Protein AF-A0A6A0H6Y1-F1 (afdb_monomer)

Mean predicted aligned error: 12.86 Å

InterPro domains:
  IPR000246 Peptidase T2, asparaginase 2 [PF01112] (26-77)

Radius of gyration: 19.18 Å; Cα contacts (8 Å, |Δi|>4): 121; chains: 1; bounding box: 59×48×42 Å

Sequence (107 aa):
MPEPASRLYVGRFLRSKPQNGLYDGSLSAAAAGREALTYMLTRVGGRGGCVVVSSSGDVATPYTTARMPWAYVRDRALHWGGLVPCQHFTEALSHVSPSLRPSPQPQ

Solvent-accessible surface area (backbone atoms only — not comparable to full-atom values): 7060 Å² total; per-residue (Å²): 138,85,77,89,76,83,71,81,59,86,54,79,79,69,83,77,74,80,83,76,95,79,73,92,83,72,79,49,35,50,54,52,40,45,51,54,48,50,48,38,32,74,75,70,70,45,72,47,64,43,66,31,72,40,98,87,68,46,74,22,74,42,63,70,45,87,55,55,78,49,72,51,77,55,97,62,23,44,36,36,32,22,78,44,82,92,42,74,47,78,43,76,62,70,84,79,70,90,69,89,59,82,74,83,76,84,131

Secondary structure (DSSP, 8-state):
----------------PPSSS---S---HHHHHHHHHHHHHHHH----B--EE-TT--EE--B-SS---EEEEETTEEEEE-SSTT-EEEEE-----S--PPPPPP-

Structure (mmCIF, N/CA/C/O backbone):
data_AF-A0A6A0H6Y1-F1
#
_entry.id   AF-A0A6A0H6Y1-F1
#
loop_
_atom_site.group_PDB
_atom_site.id
_atom_site.type_symbol
_atom_site.label_atom_id
_atom_site.label_alt_id
_atom_site.label_comp_id
_atom_site.label_asym_id
_atom_site.label_entity_id
_atom_site.label_seq_id
_atom_site.pdbx_PDB_ins_code
_atom_site.Cartn_x
_atom_site.Cartn_y
_atom_site.Cartn_z
_atom_site.occupancy
_atom_site.B_iso_or_equiv
_atom_site.auth_seq_id
_atom_site.auth_comp_id
_atom_site.auth_asym_id
_atom_site.auth_atom_id
_atom_site.pdbx_PDB_model_num
ATOM 1 N N . MET A 1 1 ? -7.625 -21.304 23.875 1.00 38.44 1 MET A N 1
ATOM 2 C CA . MET A 1 1 ? -6.797 -20.166 23.427 1.00 38.44 1 MET A CA 1
ATOM 3 C C . MET A 1 1 ? -6.346 -20.444 22.001 1.00 38.44 1 MET A C 1
ATOM 5 O O . MET A 1 1 ? -5.470 -21.287 21.863 1.00 38.44 1 MET A O 1
ATOM 9 N N . PRO A 1 2 ? -6.949 -19.869 20.945 1.00 38.44 2 PRO A N 1
ATOM 10 C CA . PRO A 1 2 ? -6.420 -20.051 19.605 1.00 38.44 2 PRO A CA 1
ATOM 11 C C . PRO A 1 2 ? -5.453 -18.917 19.241 1.00 38.44 2 PRO A C 1
ATOM 13 O O . PRO A 1 2 ? -5.703 -17.739 19.481 1.00 38.44 2 PRO A O 1
ATOM 16 N N . GLU A 1 3 ? -4.330 -19.356 18.697 1.00 27.11 3 GLU A N 1
ATOM 17 C CA . GLU A 1 3 ? -3.182 -18.647 18.139 1.00 27.11 3 GLU A CA 1
ATOM 18 C C . GLU A 1 3 ? -3.574 -17.518 17.152 1.00 27.11 3 GLU A C 1
ATOM 20 O O . GLU A 1 3 ? -4.517 -17.696 16.373 1.00 27.11 3 GLU A O 1
ATOM 25 N N . PRO A 1 4 ? -2.871 -16.366 17.114 1.00 37.72 4 PRO A N 1
ATOM 26 C CA . PRO A 1 4 ? -3.110 -15.342 16.103 1.00 37.72 4 PRO A CA 1
ATOM 27 C C . PRO A 1 4 ? -2.521 -15.799 14.763 1.00 37.72 4 PRO A C 1
ATOM 29 O O . PRO A 1 4 ? -1.406 -15.436 14.386 1.00 37.72 4 PRO A O 1
ATOM 32 N N . ALA A 1 5 ? -3.288 -16.603 14.025 1.00 31.19 5 ALA A N 1
ATOM 33 C CA . ALA A 1 5 ? -2.981 -16.954 12.648 1.00 31.19 5 ALA A CA 1
ATOM 34 C C . ALA A 1 5 ? -2.899 -15.662 11.819 1.00 31.19 5 ALA A C 1
ATOM 36 O O . ALA A 1 5 ? -3.912 -15.060 11.454 1.00 31.19 5 ALA A O 1
ATOM 37 N N . SER A 1 6 ? -1.674 -15.226 11.535 1.00 29.45 6 SER A N 1
ATOM 38 C CA . SER A 1 6 ? -1.372 -14.104 10.650 1.00 29.45 6 SER A CA 1
ATOM 39 C C . SER A 1 6 ? -1.650 -14.551 9.219 1.00 29.45 6 SER A C 1
ATOM 41 O O . SER A 1 6 ? -0.768 -14.956 8.467 1.00 29.45 6 SER A O 1
ATOM 43 N N . ARG A 1 7 ? -2.936 -14.574 8.877 1.00 27.72 7 ARG A N 1
ATOM 44 C CA . ARG A 1 7 ? -3.453 -15.004 7.585 1.00 27.72 7 ARG A CA 1
ATOM 45 C C . ARG A 1 7 ? -3.142 -13.899 6.579 1.00 27.72 7 ARG A C 1
ATOM 47 O O . ARG A 1 7 ? -3.837 -12.889 6.525 1.00 27.72 7 ARG A O 1
ATOM 54 N N . LEU A 1 8 ? -2.074 -14.082 5.805 1.00 30.33 8 LEU A N 1
ATOM 55 C CA . LEU A 1 8 ? -1.781 -13.279 4.620 1.00 30.33 8 LEU A CA 1
ATOM 56 C C . LEU A 1 8 ? -2.962 -13.428 3.651 1.00 30.33 8 LEU A C 1
ATOM 58 O O . LEU A 1 8 ? -3.114 -14.443 2.973 1.00 30.33 8 LEU A O 1
ATOM 62 N N . TYR A 1 9 ? -3.856 -12.443 3.640 1.00 34.91 9 TYR A N 1
ATOM 63 C CA . TYR A 1 9 ? -4.998 -12.431 2.740 1.00 34.91 9 TYR A CA 1
ATOM 64 C C . TYR A 1 9 ? -4.523 -11.881 1.393 1.00 34.91 9 TYR A C 1
ATOM 66 O O . TYR A 1 9 ? -4.587 -10.679 1.140 1.00 34.91 9 TYR A O 1
ATOM 74 N N . VAL A 1 10 ? -4.057 -12.760 0.499 1.00 37.72 10 VAL A N 1
ATOM 75 C CA . VAL A 1 10 ? -4.036 -12.466 -0.945 1.00 37.72 10 VAL A CA 1
ATOM 76 C C . VAL A 1 10 ? -5.484 -12.566 -1.424 1.00 37.72 10 VAL A C 1
ATOM 78 O O . VAL A 1 10 ? -5.908 -13.514 -2.081 1.00 37.72 10 VAL A O 1
ATOM 81 N N . GLY A 1 11 ? -6.304 -11.627 -0.959 1.00 34.00 11 GLY A N 1
ATOM 82 C CA . GLY A 1 11 ? -7.702 -11.552 -1.321 1.00 34.00 11 GLY A CA 1
ATOM 83 C C . GLY A 1 11 ? -7.796 -11.109 -2.764 1.00 34.00 11 GLY A C 1
ATOM 84 O O . GLY A 1 11 ? -7.578 -9.940 -3.063 1.00 34.00 11 GLY A O 1
ATOM 85 N N . ARG A 1 12 ? -8.184 -12.023 -3.654 1.00 34.31 12 ARG A N 1
ATOM 86 C CA . ARG A 1 12 ? -8.877 -11.646 -4.885 1.00 34.31 12 ARG A CA 1
ATOM 87 C C . ARG A 1 12 ? -10.069 -10.795 -4.445 1.00 34.31 12 ARG A C 1
ATOM 89 O O . ARG A 1 12 ? -11.034 -11.341 -3.916 1.00 34.31 12 ARG A O 1
ATOM 96 N N . PHE A 1 13 ? -9.955 -9.470 -4.554 1.00 36.78 13 PHE A N 1
ATOM 97 C CA . PHE A 1 13 ? -11.024 -8.549 -4.183 1.00 36.78 13 PHE A CA 1
ATOM 98 C C . PHE A 1 13 ? -12.215 -8.850 -5.094 1.00 36.78 13 PHE A C 1
ATOM 100 O O . PHE A 1 13 ? -12.243 -8.490 -6.271 1.00 36.78 13 PHE A O 1
ATOM 107 N N . LEU A 1 14 ? -13.166 -9.623 -4.570 1.00 30.73 14 LEU A N 1
ATOM 108 C CA . LEU A 1 14 ? -14.462 -9.823 -5.191 1.00 30.73 14 LEU A CA 1
ATOM 109 C C . LEU A 1 14 ? -15.121 -8.449 -5.264 1.00 30.73 14 LEU A C 1
ATOM 111 O O . LEU A 1 14 ? -15.132 -7.734 -4.266 1.00 30.73 14 LEU A O 1
ATOM 115 N N . ARG A 1 15 ? -15.633 -8.096 -6.452 1.00 33.09 15 ARG A N 1
ATOM 116 C CA . ARG A 1 15 ? -16.415 -6.880 -6.721 1.00 33.09 15 ARG A CA 1
ATOM 117 C C . ARG A 1 15 ? -17.247 -6.494 -5.494 1.00 33.09 15 ARG A C 1
ATOM 119 O O . ARG A 1 15 ? -18.297 -7.089 -5.257 1.00 33.09 15 ARG A O 1
ATOM 126 N N . SER A 1 16 ? -16.811 -5.472 -4.762 1.00 32.34 16 SER A N 1
ATOM 127 C CA . SER A 1 16 ? -17.703 -4.754 -3.864 1.00 32.34 16 SER A CA 1
ATOM 128 C C . SER A 1 16 ? -18.681 -4.001 -4.760 1.00 32.34 16 SER A C 1
ATOM 130 O O . SER A 1 16 ? -18.306 -3.055 -5.452 1.00 32.34 16 SER A O 1
ATOM 132 N N . LYS A 1 17 ? -19.923 -4.486 -4.845 1.00 33.06 17 LYS A N 1
ATOM 133 C CA . LYS A 1 17 ? -21.023 -3.653 -5.329 1.00 33.06 17 LYS A CA 1
ATOM 134 C C . LYS A 1 17 ? -21.120 -2.472 -4.355 1.00 33.06 17 LYS A C 1
ATOM 136 O O . LYS A 1 17 ? -21.229 -2.731 -3.157 1.00 33.06 17 LYS A O 1
ATOM 141 N N . PRO A 1 18 ? -21.073 -1.216 -4.829 1.00 37.72 18 PRO A N 1
ATOM 142 C CA . PRO A 1 18 ? -21.147 -0.066 -3.942 1.00 37.72 18 PRO A CA 1
ATOM 143 C C . PRO A 1 18 ? -22.476 -0.109 -3.181 1.00 37.72 18 PRO A C 1
ATOM 145 O O . PRO A 1 18 ? -23.545 -0.103 -3.793 1.00 37.72 18 PRO A O 1
ATOM 148 N N . GLN A 1 19 ? -22.414 -0.176 -1.852 1.00 40.25 19 GLN A N 1
ATOM 149 C CA . GLN A 1 19 ? -23.538 0.218 -1.013 1.00 40.25 19 GLN A CA 1
ATOM 150 C C . GLN A 1 19 ? -23.433 1.734 -0.842 1.00 40.25 19 GLN A C 1
ATOM 152 O O . GLN A 1 19 ? -22.434 2.226 -0.330 1.00 40.25 19 GLN A O 1
ATOM 157 N N . ASN A 1 20 ? -24.467 2.440 -1.301 1.00 33.84 20 ASN A N 1
ATOM 158 C CA . ASN A 1 20 ? -24.672 3.892 -1.226 1.00 33.84 20 ASN A CA 1
ATOM 159 C C . ASN A 1 20 ? -23.888 4.761 -2.234 1.00 33.84 20 ASN A C 1
ATOM 161 O O . ASN A 1 20 ? -22.916 5.432 -1.921 1.00 33.84 20 ASN A O 1
ATOM 165 N N . GLY A 1 21 ? -24.397 4.806 -3.466 1.00 37.50 21 GLY A N 1
ATOM 166 C CA . GLY A 1 21 ? -25.027 6.020 -4.005 1.00 37.50 21 GLY A CA 1
ATOM 167 C C . GLY A 1 21 ? -24.245 7.321 -4.242 1.00 37.50 21 GLY A C 1
ATOM 168 O O . GLY A 1 21 ? -24.913 8.261 -4.650 1.00 37.50 21 GLY A O 1
ATOM 169 N N . LEU A 1 22 ? -22.926 7.439 -4.030 1.00 38.25 22 LEU A N 1
ATOM 170 C CA . LEU A 1 22 ? -22.237 8.743 -4.175 1.00 38.25 22 LEU A CA 1
ATOM 171 C C . LEU A 1 22 ? -20.727 8.665 -4.504 1.00 38.25 22 LEU A C 1
ATOM 173 O O . LEU A 1 22 ? -19.933 9.425 -3.961 1.00 38.25 22 LEU A O 1
ATOM 177 N N . TYR A 1 23 ? -20.315 7.780 -5.418 1.00 43.44 23 TYR A N 1
ATOM 178 C CA . TYR A 1 23 ? -18.947 7.804 -5.960 1.00 43.44 23 TYR 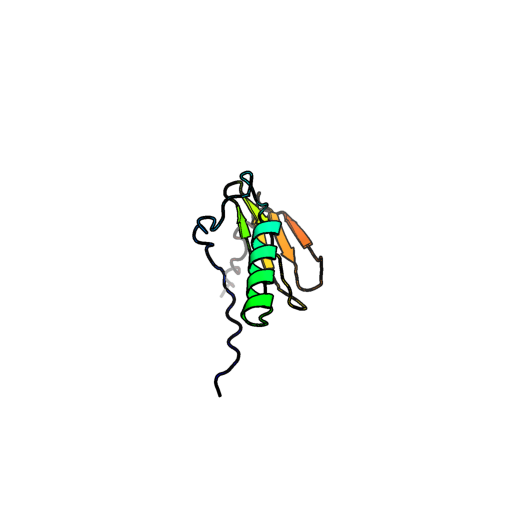A CA 1
ATOM 179 C C . TYR A 1 23 ? -18.982 7.842 -7.484 1.00 43.44 23 TYR A C 1
ATOM 181 O O . TYR A 1 23 ? -19.490 6.927 -8.137 1.00 43.44 23 TYR A O 1
ATOM 189 N N . ASP A 1 24 ? -18.430 8.911 -8.041 1.00 39.41 24 ASP A N 1
ATOM 190 C CA . ASP A 1 24 ? -18.148 9.128 -9.454 1.00 39.41 24 ASP A CA 1
ATOM 191 C C . ASP A 1 24 ? -17.011 8.208 -9.928 1.00 39.41 24 ASP A C 1
ATOM 193 O O . ASP A 1 24 ? -15.923 8.622 -10.291 1.00 39.41 24 ASP A O 1
ATOM 197 N N . GLY A 1 25 ? -17.269 6.902 -9.926 1.00 51.56 25 GLY A N 1
ATOM 198 C CA . GLY A 1 25 ? -16.710 6.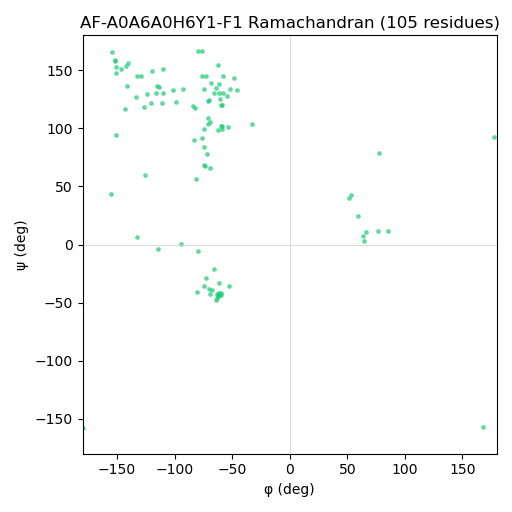005 -10.932 1.00 51.56 25 GLY A CA 1
ATOM 199 C C . GLY A 1 25 ? -15.193 6.009 -11.163 1.00 51.56 25 GLY A C 1
ATOM 200 O O . GLY A 1 25 ? -14.811 5.894 -12.314 1.00 51.56 25 GLY A O 1
ATOM 201 N N . SER A 1 26 ? -14.340 6.050 -10.133 1.00 55.50 26 SER A N 1
ATOM 202 C CA . SER A 1 26 ? -13.093 5.252 -10.063 1.00 55.50 26 SER A CA 1
ATOM 203 C C . SER A 1 26 ? -12.307 5.561 -8.785 1.00 55.50 26 SER A C 1
ATOM 205 O O . SER A 1 26 ? -11.465 6.457 -8.757 1.00 55.50 26 SER A O 1
ATOM 207 N N . LEU A 1 27 ? -12.524 4.798 -7.712 1.00 65.25 27 LEU A N 1
ATOM 208 C CA . LEU A 1 27 ? -11.575 4.812 -6.595 1.00 65.25 27 LEU A CA 1
ATOM 209 C C . LEU A 1 27 ? -10.242 4.222 -7.076 1.00 65.25 27 LEU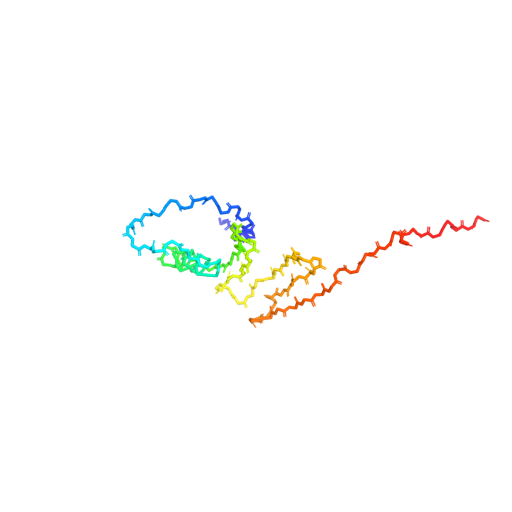 A C 1
ATOM 211 O O . LEU A 1 27 ? -10.214 3.142 -7.669 1.00 65.25 27 LEU A O 1
ATOM 215 N N . SER A 1 28 ? -9.132 4.918 -6.812 1.00 85.50 28 SER A N 1
ATOM 216 C CA . SER A 1 28 ? -7.797 4.383 -7.094 1.00 85.50 28 SER A CA 1
ATOM 217 C C . SER A 1 28 ? -7.536 3.122 -6.260 1.00 85.50 28 SER A C 1
ATOM 219 O O . SER A 1 28 ? -8.093 2.962 -5.170 1.00 85.50 28 SER A O 1
ATOM 221 N N . ALA A 1 29 ? -6.652 2.233 -6.731 1.00 85.12 29 ALA A N 1
ATOM 222 C CA . ALA A 1 29 ? -6.295 1.009 -6.002 1.00 85.12 29 ALA A CA 1
ATOM 223 C C . ALA A 1 29 ? -5.855 1.300 -4.550 1.00 85.12 29 ALA A C 1
ATOM 225 O O . ALA A 1 29 ? -6.195 0.564 -3.622 1.00 85.12 29 ALA A O 1
ATOM 226 N N . ALA A 1 30 ? -5.158 2.423 -4.339 1.00 87.25 30 ALA A N 1
ATOM 227 C CA . ALA A 1 30 ? -4.745 2.880 -3.017 1.00 87.25 30 ALA A CA 1
ATOM 228 C C . ALA A 1 30 ? -5.925 3.354 -2.154 1.00 87.25 30 ALA A C 1
ATOM 230 O O . ALA A 1 30 ? -5.978 3.019 -0.971 1.00 87.25 30 ALA A O 1
ATOM 231 N N . ALA A 1 31 ? -6.870 4.109 -2.724 1.00 88.00 31 ALA A N 1
ATOM 232 C CA . ALA A 1 31 ? -8.049 4.587 -2.003 1.00 88.00 31 ALA A CA 1
ATOM 233 C C . ALA A 1 31 ? -8.936 3.419 -1.549 1.00 88.00 31 ALA A C 1
ATOM 235 O O . ALA A 1 31 ? -9.260 3.328 -0.366 1.00 88.00 31 ALA A O 1
ATOM 236 N N . ALA A 1 32 ? -9.219 2.473 -2.450 1.00 87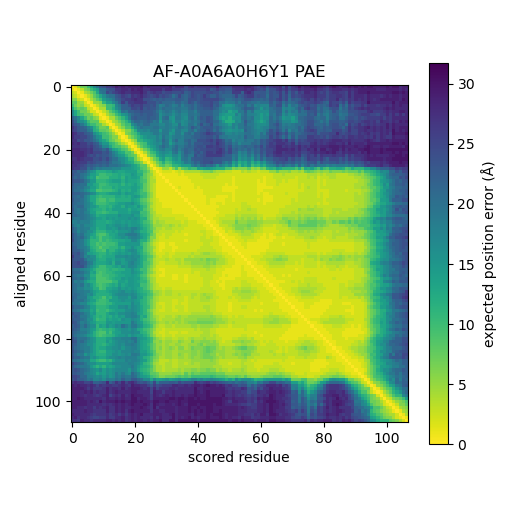.19 32 ALA A N 1
ATOM 237 C CA . ALA A 1 32 ? -10.013 1.285 -2.143 1.00 87.19 32 ALA A CA 1
ATOM 238 C C . ALA A 1 32 ? -9.376 0.426 -1.035 1.00 87.19 32 ALA A C 1
ATOM 240 O O . ALA A 1 32 ? -10.053 -0.012 -0.104 1.00 87.19 32 ALA A O 1
ATOM 241 N N . GLY A 1 33 ? -8.056 0.213 -1.091 1.00 89.81 33 GLY A N 1
ATOM 242 C CA . GLY A 1 33 ? -7.357 -0.541 -0.051 1.00 89.81 33 GLY A CA 1
ATOM 243 C C . GLY A 1 33 ? -7.327 0.183 1.300 1.00 89.81 33 GLY A C 1
ATOM 244 O O . GLY A 1 33 ? -7.527 -0.448 2.337 1.00 89.81 33 GLY A O 1
ATOM 245 N N . ARG A 1 34 ? -7.149 1.512 1.313 1.00 91.56 34 ARG A N 1
ATOM 246 C CA . ARG A 1 34 ? -7.224 2.316 2.546 1.00 91.56 34 ARG A CA 1
ATOM 247 C C . ARG A 1 34 ? -8.614 2.272 3.168 1.00 91.56 34 ARG A C 1
ATOM 249 O O . ARG A 1 34 ? -8.711 2.120 4.379 1.00 91.56 34 ARG A O 1
ATOM 256 N N . GLU A 1 35 ? -9.667 2.362 2.365 1.00 91.38 35 GLU A N 1
ATOM 257 C CA . GLU A 1 35 ? -11.047 2.277 2.845 1.00 91.38 35 GLU A CA 1
ATOM 258 C C . GLU A 1 35 ? -11.338 0.915 3.487 1.00 91.38 35 GLU A C 1
ATOM 260 O O . GLU A 1 35 ? -11.860 0.858 4.600 1.00 91.38 35 GLU A O 1
ATOM 265 N N . ALA A 1 36 ? -10.900 -0.180 2.856 1.00 88.00 36 ALA A N 1
ATOM 266 C CA . ALA A 1 36 ? -11.031 -1.524 3.416 1.00 88.00 36 ALA A CA 1
ATOM 267 C C . ALA A 1 36 ? -10.311 -1.670 4.770 1.00 88.00 36 ALA A C 1
ATOM 269 O O . ALA A 1 36 ? -10.851 -2.261 5.708 1.00 88.00 36 ALA A O 1
ATOM 270 N N . LEU A 1 37 ? -9.107 -1.102 4.901 1.00 89.94 37 LEU A N 1
ATOM 271 C CA . LEU A 1 37 ? -8.353 -1.118 6.157 1.00 89.94 37 LEU A CA 1
ATOM 272 C C . LEU A 1 37 ? -8.982 -0.220 7.226 1.00 89.94 37 LEU A C 1
ATOM 274 O O . LEU A 1 37 ? -9.023 -0.615 8.391 1.00 89.94 37 LEU A O 1
ATOM 278 N N . THR A 1 38 ? -9.511 0.946 6.849 1.00 92.38 38 THR A N 1
ATOM 279 C CA . THR A 1 38 ? -10.268 1.818 7.757 1.00 92.38 38 THR A CA 1
ATOM 280 C C . THR A 1 38 ? -11.524 1.115 8.259 1.00 92.38 38 THR A C 1
ATOM 282 O O . THR A 1 38 ? -11.791 1.146 9.457 1.00 92.38 38 THR A O 1
ATOM 285 N N . TYR A 1 39 ? -12.262 0.426 7.386 1.00 90.19 39 TYR A N 1
ATOM 286 C CA . TYR A 1 39 ? -13.432 -0.358 7.779 1.00 90.19 39 TYR A CA 1
ATOM 287 C C . TYR A 1 39 ? -13.065 -1.488 8.749 1.00 90.19 39 TYR A C 1
ATOM 289 O O . TYR A 1 39 ? -13.740 -1.683 9.756 1.00 90.19 39 TYR A O 1
ATOM 297 N N . MET A 1 40 ? -11.972 -2.215 8.493 1.00 89.31 40 MET A N 1
ATOM 298 C CA . MET A 1 40 ? -11.479 -3.252 9.406 1.00 89.31 40 MET A CA 1
ATOM 299 C C . MET A 1 40 ? -11.091 -2.672 10.775 1.00 89.31 40 MET A C 1
ATOM 301 O O . MET A 1 40 ? -11.427 -3.251 11.812 1.00 89.31 40 MET A O 1
ATOM 305 N N . LEU A 1 41 ? -10.432 -1.512 10.791 1.00 89.19 41 LEU A N 1
ATOM 306 C CA . LEU A 1 41 ? -10.071 -0.819 12.024 1.00 89.19 41 LEU A CA 1
ATOM 307 C C . LEU A 1 41 ? -11.315 -0.390 12.811 1.00 89.19 41 LEU A C 1
ATOM 309 O O . LEU A 1 41 ? -11.378 -0.622 14.015 1.00 89.19 41 LEU A O 1
ATOM 313 N N . THR A 1 42 ? -12.311 0.202 12.151 1.00 92.50 42 THR A N 1
ATOM 314 C CA . THR A 1 42 ? -13.508 0.738 12.820 1.00 92.50 42 THR A CA 1
ATOM 315 C C . THR A 1 42 ? -14.465 -0.357 13.280 1.00 92.50 42 THR A C 1
ATOM 317 O O . THR A 1 42 ? -15.079 -0.223 14.335 1.00 92.50 42 THR A O 1
ATOM 320 N N . ARG A 1 43 ? -14.595 -1.455 12.524 1.00 92.12 43 ARG A N 1
ATOM 321 C CA . ARG A 1 43 ? -15.522 -2.551 12.849 1.00 92.12 43 ARG A CA 1
ATOM 322 C C . ARG A 1 43 ? -15.003 -3.510 13.900 1.00 92.12 43 ARG A C 1
ATOM 324 O O . ARG A 1 43 ? -15.798 -3.988 14.701 1.00 92.12 43 ARG A O 1
ATOM 331 N N . VAL A 1 44 ? -13.718 -3.858 13.845 1.00 90.62 44 VAL A N 1
ATOM 332 C CA . VAL A 1 44 ? -13.159 -4.944 14.670 1.00 90.62 44 VAL A CA 1
ATOM 333 C C . VAL A 1 44 ? -11.860 -4.562 15.380 1.00 90.62 44 VAL A C 1
ATOM 335 O O . VAL A 1 44 ? -11.227 -5.424 15.982 1.00 90.62 44 VAL A O 1
ATOM 338 N N . GLY A 1 45 ? -11.422 -3.298 15.305 1.00 89.06 45 GLY A N 1
ATOM 339 C CA . GLY A 1 45 ? -10.137 -2.863 15.871 1.00 89.06 45 GLY A CA 1
ATOM 340 C C . GLY A 1 45 ? -8.918 -3.483 15.178 1.00 89.06 45 GLY A C 1
ATOM 341 O O . GLY A 1 45 ? -7.801 -3.391 15.684 1.00 89.06 45 GLY A O 1
ATOM 342 N N . GLY A 1 46 ? -9.123 -4.142 14.033 1.00 89.25 46 GLY A N 1
ATOM 343 C CA . GLY A 1 46 ? -8.096 -4.908 13.342 1.00 89.25 46 GLY A CA 1
ATOM 344 C C . GLY A 1 46 ? -7.103 -4.012 12.608 1.00 89.25 46 GLY A C 1
ATOM 345 O O . GLY A 1 46 ? -7.468 -2.990 12.027 1.00 89.25 46 GLY A O 1
ATOM 346 N N . ARG A 1 47 ? -5.837 -4.432 12.577 1.00 91.62 47 ARG A N 1
ATOM 347 C CA . ARG A 1 47 ? -4.780 -3.845 11.740 1.00 91.62 47 ARG A CA 1
ATOM 348 C C . ARG A 1 47 ? -4.237 -4.908 10.797 1.00 91.62 47 ARG A C 1
ATOM 350 O O . ARG A 1 47 ? -4.232 -6.088 11.132 1.00 91.62 47 ARG A O 1
ATOM 357 N N . GLY A 1 48 ? -3.783 -4.498 9.624 1.00 90.44 48 GLY A N 1
ATOM 358 C CA . GLY A 1 48 ? -3.301 -5.426 8.607 1.00 90.44 48 GLY A CA 1
ATOM 359 C C . GLY A 1 48 ? -2.827 -4.689 7.370 1.00 90.44 48 GLY A C 1
ATOM 360 O O . GLY A 1 48 ? -2.531 -3.498 7.423 1.00 90.44 48 GLY A O 1
ATOM 361 N N . GLY A 1 49 ? -2.800 -5.387 6.248 1.00 90.31 49 GLY A N 1
ATOM 362 C CA . GLY A 1 49 ? -2.536 -4.776 4.959 1.00 90.31 49 GLY A CA 1
ATOM 363 C C . GLY A 1 49 ? -3.152 -5.584 3.833 1.00 90.31 49 GLY A C 1
ATOM 364 O O . GLY A 1 49 ? -3.582 -6.721 4.033 1.00 90.31 49 GLY A O 1
ATOM 365 N N . CYS A 1 50 ? -3.231 -4.976 2.660 1.00 89.44 50 CYS A N 1
ATOM 366 C CA . CYS A 1 50 ? -3.780 -5.608 1.472 1.00 89.44 50 CYS A CA 1
ATOM 367 C C . CYS A 1 50 ? -2.967 -5.231 0.233 1.00 89.44 50 CYS A C 1
ATOM 369 O O . CYS A 1 50 ? -2.284 -4.211 0.195 1.00 89.44 50 CYS A O 1
ATOM 371 N N . VAL A 1 51 ? -3.037 -6.089 -0.781 1.00 90.88 51 VAL A N 1
ATOM 372 C CA . VAL A 1 51 ? -2.519 -5.810 -2.121 1.00 90.88 51 VAL A CA 1
ATOM 373 C C . VAL A 1 51 ? -3.727 -5.686 -3.037 1.00 90.88 51 VAL A C 1
ATOM 375 O O . VAL A 1 51 ? -4.546 -6.602 -3.109 1.00 90.88 51 VAL A O 1
ATOM 378 N N . VAL A 1 52 ? -3.863 -4.543 -3.699 1.00 88.81 52 VAL A N 1
ATOM 379 C CA . VAL A 1 52 ? -4.999 -4.211 -4.562 1.00 88.81 52 VAL A CA 1
ATOM 380 C C . VAL A 1 52 ? -4.494 -4.058 -5.984 1.00 88.81 52 VAL A C 1
ATOM 382 O O . VAL A 1 52 ? -3.528 -3.336 -6.210 1.00 88.81 52 VAL A O 1
ATOM 385 N N . VAL A 1 53 ? -5.163 -4.716 -6.930 1.00 88.31 53 VAL A N 1
ATOM 386 C CA . VAL A 1 53 ? -4.905 -4.582 -8.368 1.00 88.31 53 VAL A CA 1
ATOM 387 C C . VAL A 1 53 ? -6.189 -4.096 -9.035 1.00 88.31 53 VAL A C 1
ATOM 389 O O . VAL A 1 53 ? -7.234 -4.735 -8.894 1.00 88.31 53 VAL A O 1
ATOM 392 N N . SER A 1 54 ? -6.138 -2.955 -9.720 1.00 86.31 54 SER A N 1
ATOM 393 C CA . SER A 1 54 ? -7.271 -2.418 -10.479 1.00 86.31 54 SER A CA 1
ATOM 394 C C . SER A 1 54 ? -7.420 -3.122 -11.833 1.00 86.31 54 SER A C 1
ATOM 396 O O . SER A 1 54 ? -6.505 -3.783 -12.324 1.00 86.31 54 SER A O 1
ATOM 398 N N . SER A 1 55 ? -8.563 -2.930 -12.494 1.00 82.75 55 SER A N 1
ATOM 399 C CA . SER A 1 55 ? -8.764 -3.405 -13.871 1.00 82.75 55 SER A CA 1
ATOM 400 C C . SER A 1 55 ? -7.866 -2.710 -14.900 1.00 82.75 55 SER A C 1
ATOM 402 O O . SER A 1 55 ? -7.656 -3.265 -15.973 1.00 82.75 55 SER A O 1
ATOM 404 N N . SER A 1 56 ? -7.338 -1.522 -14.586 1.00 83.50 56 SER A N 1
ATOM 405 C CA . SER A 1 56 ? -6.326 -0.822 -15.390 1.00 83.50 56 SER A CA 1
ATOM 406 C C . SER A 1 56 ? -4.906 -1.361 -15.174 1.00 83.50 56 SER A C 1
ATOM 408 O O . SER A 1 56 ? -3.991 -0.945 -15.877 1.00 83.50 56 SER A O 1
ATOM 410 N N . G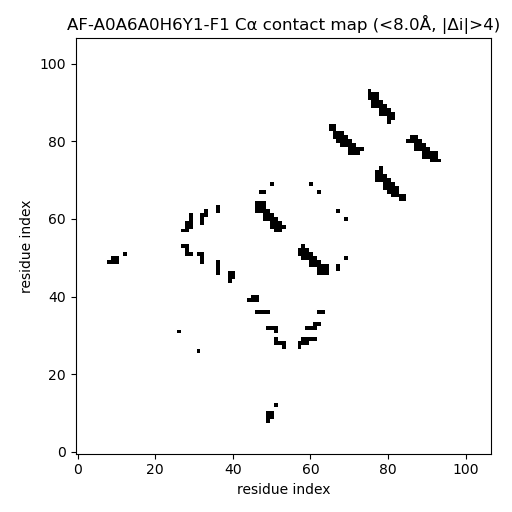LY A 1 57 ? -4.709 -2.289 -14.228 1.00 82.44 57 GLY A N 1
ATOM 411 C CA . GLY A 1 57 ? -3.392 -2.826 -13.878 1.00 82.44 57 GLY A CA 1
ATOM 412 C C . GLY A 1 57 ? -2.626 -1.991 -12.847 1.00 82.44 57 GLY A C 1
ATOM 413 O O . GLY A 1 57 ? -1.442 -2.240 -12.618 1.00 82.44 57 GLY A O 1
ATOM 414 N N . ASP A 1 58 ? -3.275 -1.020 -12.200 1.00 87.44 58 ASP A N 1
ATOM 415 C CA . ASP A 1 58 ? -2.672 -0.260 -11.107 1.00 87.44 58 ASP A CA 1
ATOM 416 C C . ASP A 1 58 ? -2.601 -1.111 -9.849 1.00 87.44 58 ASP A C 1
ATOM 418 O O . ASP A 1 58 ? -3.576 -1.758 -9.464 1.00 87.44 58 ASP A O 1
ATOM 422 N N . VAL A 1 59 ? -1.445 -1.086 -9.191 1.00 89.69 59 VAL A N 1
ATOM 423 C CA . VAL A 1 59 ? -1.182 -1.869 -7.985 1.00 89.69 59 VAL A CA 1
ATOM 424 C C . VAL A 1 59 ? -0.997 -0.926 -6.805 1.00 89.69 59 VAL A C 1
ATOM 426 O O . VAL A 1 59 ? -0.279 0.067 -6.900 1.00 89.69 59 VAL A O 1
ATOM 429 N N . ALA A 1 60 ? -1.619 -1.248 -5.676 1.00 90.69 60 ALA A N 1
ATOM 430 C CA . ALA A 1 60 ? -1.394 -0.569 -4.410 1.00 90.69 60 ALA A CA 1
ATOM 431 C C . ALA A 1 60 ? -1.198 -1.578 -3.280 1.00 90.69 60 ALA A C 1
ATOM 433 O O . ALA A 1 60 ? -1.839 -2.626 -3.247 1.00 90.69 60 ALA A O 1
ATOM 434 N N . THR A 1 61 ? -0.340 -1.231 -2.325 1.00 94.00 61 THR A N 1
ATOM 435 C CA . THR A 1 61 ? 0.007 -2.081 -1.179 1.00 94.00 61 THR A CA 1
ATOM 436 C C . THR A 1 61 ? -0.209 -1.339 0.146 1.00 94.00 61 THR A C 1
ATOM 438 O O . THR A 1 61 ? 0.760 -1.087 0.865 1.00 94.00 61 THR A O 1
ATOM 441 N N . PRO A 1 62 ? -1.435 -0.876 0.470 1.00 91.69 62 PRO A N 1
ATOM 442 C CA . PRO A 1 62 ? -1.675 -0.167 1.720 1.00 91.69 62 PRO A CA 1
ATOM 443 C C . PRO A 1 62 ? -1.649 -1.118 2.925 1.00 91.69 62 PRO A C 1
ATOM 445 O O . PRO A 1 62 ? -2.099 -2.263 2.859 1.00 91.69 62 PRO A O 1
ATOM 448 N N . TYR A 1 63 ? -1.151 -0.616 4.053 1.00 92.69 63 TYR A N 1
ATOM 449 C CA . TYR A 1 63 ? -1.114 -1.330 5.327 1.00 92.69 63 TYR A CA 1
ATOM 450 C C . TYR A 1 63 ? -1.188 -0.366 6.514 1.00 92.69 63 TYR A C 1
ATOM 452 O O . TYR A 1 63 ? -0.800 0.796 6.421 1.00 92.69 63 TYR A O 1
ATOM 460 N N . THR A 1 64 ? -1.712 -0.860 7.633 1.00 90.69 64 THR A N 1
ATOM 461 C CA . THR A 1 64 ? -1.829 -0.168 8.928 1.00 90.69 64 THR A CA 1
ATOM 462 C C . THR A 1 64 ? -0.974 -0.812 10.022 1.00 90.69 64 THR A C 1
ATOM 464 O O . THR A 1 64 ? -0.918 -0.316 11.148 1.00 90.69 64 THR A O 1
ATOM 467 N N . THR A 1 65 ? -0.312 -1.930 9.721 1.00 90.06 65 THR A N 1
ATOM 468 C CA . THR A 1 65 ? 0.689 -2.561 10.590 1.00 90.06 65 THR A CA 1
ATOM 469 C C . THR A 1 65 ? 2.014 -1.798 10.552 1.00 90.06 65 THR A C 1
ATOM 471 O O . THR A 1 65 ? 2.249 -0.968 9.681 1.00 90.06 65 THR A O 1
ATOM 474 N N . ALA A 1 66 ? 2.922 -2.095 11.486 1.00 90.50 66 ALA A N 1
ATOM 475 C CA . ALA A 1 66 ? 4.260 -1.494 11.478 1.00 90.50 66 ALA A CA 1
ATOM 476 C C . ALA A 1 66 ? 5.060 -1.851 10.209 1.00 90.50 66 ALA A C 1
ATOM 478 O O . ALA A 1 66 ? 5.874 -1.059 9.737 1.00 90.50 66 ALA A O 1
ATOM 479 N N . ARG A 1 67 ? 4.840 -3.062 9.680 1.00 90.44 67 ARG A N 1
ATOM 480 C CA . ARG A 1 67 ? 5.486 -3.611 8.484 1.00 90.44 67 ARG A CA 1
ATOM 481 C C . ARG A 1 67 ? 4.507 -4.512 7.741 1.00 90.44 67 ARG A C 1
ATOM 483 O O . ARG A 1 67 ? 3.648 -5.140 8.367 1.00 90.44 67 ARG A O 1
ATOM 490 N N . MET A 1 68 ? 4.666 -4.597 6.430 1.00 92.44 68 MET A N 1
ATOM 491 C CA . MET A 1 68 ? 3.979 -5.551 5.567 1.00 92.44 68 MET A CA 1
ATOM 492 C C . MET A 1 68 ? 4.898 -5.833 4.377 1.00 92.44 68 MET A C 1
ATOM 494 O O . MET A 1 68 ? 4.874 -5.062 3.426 1.00 92.44 68 MET A O 1
ATOM 498 N N . PRO A 1 69 ? 5.721 -6.892 4.407 1.00 93.81 69 PRO A N 1
ATOM 499 C CA . PRO A 1 69 ? 6.496 -7.280 3.237 1.00 93.81 69 PRO A CA 1
ATOM 500 C C . PRO A 1 69 ? 5.560 -7.565 2.058 1.00 93.81 69 PRO A C 1
ATOM 502 O O . PRO A 1 69 ? 4.591 -8.315 2.199 1.00 93.81 69 PRO A O 1
ATOM 505 N N . TRP A 1 70 ? 5.844 -6.974 0.904 1.00 92.81 70 TRP A N 1
ATOM 506 C CA . TRP A 1 70 ? 5.089 -7.189 -0.327 1.00 92.81 70 TRP A CA 1
ATOM 507 C C . TRP A 1 70 ? 6.026 -7.214 -1.533 1.00 92.81 70 TRP A C 1
ATOM 509 O O . TRP A 1 70 ? 7.105 -6.619 -1.517 1.00 92.81 70 TRP A O 1
ATOM 519 N N . ALA A 1 71 ? 5.597 -7.907 -2.586 1.00 94.56 71 ALA A N 1
ATOM 520 C CA . ALA A 1 71 ? 6.256 -7.908 -3.882 1.00 94.56 71 ALA A CA 1
ATOM 521 C C . ALA A 1 71 ? 5.237 -8.159 -5.001 1.00 94.56 71 ALA A C 1
ATOM 523 O O . ALA A 1 71 ? 4.258 -8.882 -4.802 1.00 94.56 71 ALA A O 1
ATOM 524 N N . TYR A 1 72 ? 5.461 -7.569 -6.170 1.00 91.94 72 TYR A N 1
ATOM 525 C CA . TYR A 1 72 ? 4.694 -7.820 -7.388 1.00 91.94 72 TYR A CA 1
ATOM 526 C C . TYR A 1 72 ? 5.560 -7.577 -8.625 1.00 91.94 72 TYR A C 1
ATOM 528 O O . TYR A 1 72 ? 6.557 -6.864 -8.568 1.00 91.94 72 TYR A O 1
ATOM 536 N N . VAL A 1 73 ? 5.170 -8.159 -9.757 1.00 92.56 73 VAL A N 1
ATOM 537 C CA . VAL A 1 73 ? 5.830 -7.923 -11.046 1.00 92.56 73 VAL A CA 1
ATOM 538 C C . VAL A 1 73 ? 4.896 -7.123 -11.942 1.00 92.56 73 VAL A C 1
ATOM 540 O O . VAL A 1 73 ? 3.733 -7.491 -12.104 1.00 92.56 73 VAL A O 1
ATOM 543 N N . ARG A 1 74 ? 5.408 -6.043 -12.532 1.00 89.69 74 ARG A N 1
ATOM 544 C CA . ARG A 1 74 ? 4.710 -5.218 -13.524 1.00 89.69 74 ARG A CA 1
ATOM 545 C C . ARG A 1 74 ? 5.713 -4.783 -14.585 1.00 89.69 74 ARG A C 1
ATOM 547 O O . ARG A 1 74 ? 6.837 -4.439 -14.252 1.00 89.69 74 ARG A O 1
ATOM 554 N N . ASP A 1 75 ? 5.331 -4.853 -15.859 1.00 90.00 75 ASP A N 1
ATOM 555 C CA . ASP A 1 75 ? 6.148 -4.359 -16.978 1.00 90.00 75 ASP A CA 1
ATOM 556 C C . ASP A 1 75 ? 7.601 -4.892 -16.985 1.00 90.00 75 ASP A C 1
ATOM 558 O O . ASP A 1 75 ? 8.552 -4.174 -17.275 1.00 90.00 75 ASP A O 1
ATOM 562 N N . ARG A 1 76 ? 7.775 -6.187 -16.658 1.00 90.88 76 ARG A N 1
ATOM 563 C CA . ARG A 1 76 ? 9.083 -6.864 -16.491 1.00 90.88 76 ARG A CA 1
ATOM 564 C C . ARG A 1 76 ? 9.989 -6.245 -15.417 1.00 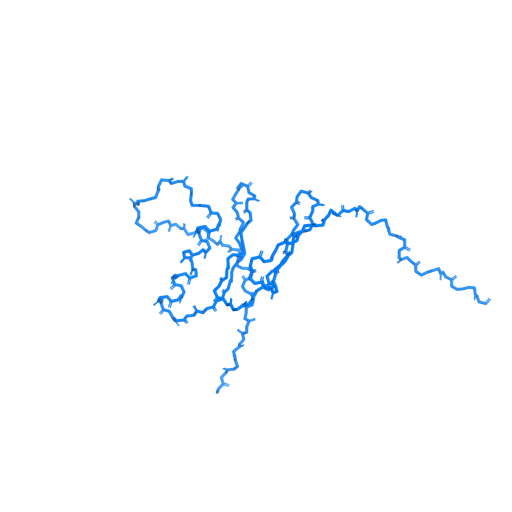90.88 76 ARG A C 1
ATOM 566 O O . ARG A 1 76 ? 11.199 -6.442 -15.449 1.00 90.88 76 ARG A O 1
ATOM 573 N N . ALA A 1 77 ? 9.423 -5.552 -14.443 1.00 92.88 77 ALA A N 1
ATOM 574 C CA . ALA A 1 77 ? 10.120 -5.107 -13.252 1.00 92.88 77 ALA A CA 1
ATOM 575 C C . ALA A 1 77 ? 9.530 -5.782 -12.008 1.00 92.88 77 ALA A C 1
ATOM 577 O O . ALA A 1 77 ? 8.312 -5.903 -11.859 1.00 92.88 77 ALA A O 1
ATOM 578 N N . LEU A 1 78 ? 10.404 -6.242 -11.117 1.00 93.88 78 LEU A N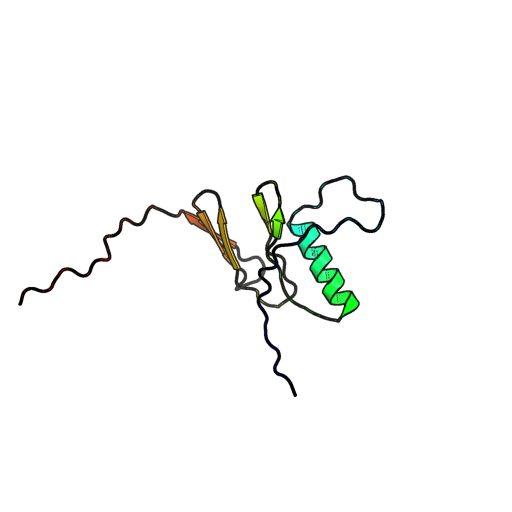 1
ATOM 579 C CA . LEU A 1 78 ? 10.062 -6.677 -9.774 1.00 93.88 78 LEU A CA 1
ATOM 580 C C . LEU A 1 78 ? 9.966 -5.443 -8.880 1.00 93.88 78 LEU A C 1
ATOM 582 O O . LEU A 1 78 ? 10.953 -4.749 -8.652 1.00 93.88 78 LEU A O 1
ATOM 586 N N . HIS A 1 79 ? 8.784 -5.201 -8.337 1.00 95.00 79 HIS A N 1
ATOM 587 C CA . HIS A 1 79 ? 8.551 -4.207 -7.305 1.00 95.00 79 HIS A CA 1
ATOM 588 C C . HIS A 1 79 ? 8.442 -4.906 -5.957 1.00 95.00 79 HIS A C 1
ATOM 590 O O . HIS A 1 79 ? 7.711 -5.887 -5.831 1.00 95.00 79 HIS A O 1
ATOM 596 N N . TRP A 1 80 ? 9.131 -4.406 -4.939 1.00 94.44 80 TRP A N 1
ATOM 597 C CA . TRP A 1 80 ? 9.088 -4.989 -3.599 1.00 94.44 80 TRP A CA 1
ATOM 598 C C . TRP A 1 80 ? 9.340 -3.943 -2.515 1.00 94.44 80 TRP A C 1
ATOM 600 O O . TRP A 1 80 ? 9.910 -2.881 -2.774 1.00 94.44 80 TRP A O 1
ATOM 610 N N . GLY A 1 81 ? 8.901 -4.223 -1.290 1.00 93.94 81 GLY A N 1
ATOM 611 C CA . GLY A 1 81 ? 9.054 -3.284 -0.186 1.00 93.94 81 GLY A CA 1
ATOM 612 C C . GLY A 1 81 ? 8.247 -3.642 1.054 1.00 93.94 81 GLY A C 1
ATOM 613 O O . GLY A 1 81 ? 7.896 -4.799 1.287 1.00 93.94 81 GLY A O 1
ATOM 614 N N . GLY A 1 82 ? 7.980 -2.625 1.875 1.00 88.44 82 GLY A N 1
ATOM 615 C CA . GLY A 1 82 ? 7.152 -2.749 3.077 1.00 88.44 82 GLY A CA 1
ATOM 616 C C . GLY A 1 82 ? 7.826 -3.412 4.287 1.00 88.44 82 GLY A C 1
ATOM 617 O O . GLY A 1 82 ? 7.158 -3.678 5.291 1.00 88.44 82 GLY A O 1
ATOM 618 N N . LEU A 1 83 ? 9.152 -3.614 4.252 1.00 90.44 83 LEU A N 1
ATOM 619 C CA . LEU A 1 83 ? 9.943 -3.906 5.460 1.00 90.44 83 LEU A CA 1
ATOM 620 C C . LEU A 1 83 ? 10.097 -2.653 6.336 1.00 90.44 83 LEU A C 1
ATOM 622 O O . LEU A 1 83 ? 10.208 -2.756 7.557 1.00 90.44 83 LEU A O 1
ATOM 626 N N . VAL A 1 84 ? 10.073 -1.474 5.709 1.00 90.38 84 VAL A N 1
ATOM 627 C CA . VAL A 1 84 ? 10.075 -0.147 6.339 1.00 90.38 84 VAL A CA 1
ATOM 628 C C . VAL A 1 84 ? 8.919 0.674 5.743 1.00 90.38 84 VAL A C 1
ATOM 630 O O . VAL A 1 84 ? 8.621 0.506 4.557 1.00 90.38 84 VAL A O 1
ATOM 633 N N . PRO A 1 85 ? 8.240 1.544 6.521 1.00 86.44 85 PRO A N 1
ATOM 634 C CA . PRO A 1 85 ? 7.268 2.499 5.989 1.00 86.44 85 PRO A CA 1
ATOM 635 C C . PRO A 1 85 ? 7.771 3.231 4.741 1.00 86.44 85 PRO A C 1
ATOM 637 O O . PRO A 1 85 ? 8.905 3.700 4.716 1.00 86.44 85 PRO A O 1
ATOM 640 N N . CYS A 1 86 ? 6.924 3.309 3.712 1.00 85.25 86 CYS A N 1
ATOM 641 C CA . CYS A 1 86 ? 7.208 3.981 2.434 1.00 85.25 86 CYS A CA 1
ATOM 642 C C . CYS A 1 86 ? 8.357 3.380 1.598 1.00 85.25 86 CYS A C 1
ATOM 644 O O . CYS A 1 86 ? 8.724 3.951 0.574 1.00 85.25 86 CYS A O 1
ATOM 646 N N . GLN A 1 87 ? 8.912 2.230 1.986 1.00 92.19 87 GLN A N 1
ATOM 647 C CA . GLN A 1 87 ? 9.928 1.544 1.196 1.00 92.19 87 GLN A CA 1
ATOM 648 C C . GLN A 1 87 ? 9.313 0.938 -0.068 1.00 92.19 87 GLN A C 1
ATOM 650 O O . GLN A 1 87 ? 8.417 0.095 0.022 1.00 92.19 87 GLN A O 1
ATOM 655 N N . HIS A 1 88 ? 9.850 1.320 -1.225 1.00 93.12 88 HIS A N 1
ATOM 656 C CA . HIS A 1 88 ? 9.511 0.758 -2.529 1.00 93.12 88 HIS A CA 1
ATOM 657 C C . HIS A 1 88 ? 10.780 0.681 -3.374 1.00 93.12 88 HIS A C 1
ATOM 659 O O . HIS A 1 88 ? 11.386 1.700 -3.699 1.00 93.12 88 HIS A O 1
ATOM 665 N N . PHE A 1 89 ? 11.173 -0.536 -3.728 1.00 94.94 89 PHE A N 1
ATOM 666 C CA . PHE A 1 89 ? 12.248 -0.806 -4.669 1.00 94.94 89 PHE A CA 1
ATOM 667 C C . PHE A 1 89 ? 11.697 -1.368 -5.968 1.00 94.94 89 PHE A C 1
ATOM 669 O O . PHE A 1 89 ? 10.654 -2.023 -5.989 1.00 94.94 89 PHE A O 1
ATOM 676 N N . THR A 1 90 ? 12.419 -1.106 -7.051 1.00 95.50 90 THR A N 1
ATOM 677 C CA . THR A 1 90 ? 12.105 -1.624 -8.379 1.00 95.50 90 THR A CA 1
ATOM 678 C C . THR A 1 90 ? 13.381 -2.176 -8.997 1.00 95.50 90 THR A C 1
ATOM 680 O O . THR A 1 90 ? 14.390 -1.477 -9.053 1.00 95.50 90 THR A O 1
ATOM 683 N N . GLU A 1 91 ? 13.331 -3.419 -9.458 1.00 94.25 91 GLU A N 1
ATOM 684 C CA . GLU A 1 91 ? 14.432 -4.112 -10.120 1.00 94.25 91 GLU A CA 1
ATOM 685 C C . GLU A 1 91 ? 13.971 -4.609 -11.490 1.00 94.25 91 GLU A C 1
ATOM 687 O O . GLU A 1 91 ? 12.923 -5.241 -11.609 1.00 94.25 91 GLU A O 1
ATOM 692 N N . ALA A 1 92 ? 14.737 -4.325 -12.541 1.00 93.25 92 ALA A N 1
ATOM 693 C CA . ALA A 1 92 ? 14.429 -4.840 -13.868 1.00 93.25 92 ALA A CA 1
ATOM 694 C C . ALA A 1 92 ? 14.684 -6.352 -13.911 1.00 93.25 92 ALA A C 1
ATOM 696 O O . ALA A 1 92 ? 15.796 -6.812 -13.652 1.00 93.25 92 ALA A O 1
ATOM 697 N N . LEU A 1 93 ? 13.672 -7.130 -14.294 1.00 87.75 93 LEU A N 1
ATOM 698 C CA . LEU A 1 93 ? 13.832 -8.557 -14.533 1.00 87.75 93 LEU A CA 1
ATOM 699 C C . LEU A 1 93 ? 14.536 -8.744 -15.875 1.00 87.75 93 LEU A C 1
ATOM 701 O O . LEU A 1 93 ? 13.911 -8.808 -16.937 1.00 87.75 93 LEU A O 1
ATOM 705 N N . SER A 1 94 ? 15.864 -8.818 -15.824 1.00 78.38 94 SER A N 1
ATOM 706 C CA . SER A 1 94 ? 16.642 -9.337 -16.942 1.00 78.38 94 SER A CA 1
ATOM 707 C C . SER A 1 94 ? 16.374 -10.838 -17.076 1.00 78.38 94 SER A C 1
ATOM 709 O O . SER A 1 94 ? 16.216 -11.557 -16.090 1.00 78.38 94 SER A O 1
ATOM 711 N N . HIS A 1 95 ? 16.241 -11.313 -18.313 1.00 63.62 95 HIS A N 1
ATOM 712 C CA . HIS A 1 95 ? 16.029 -12.726 -18.606 1.00 63.62 95 HIS A CA 1
ATOM 713 C C . HIS A 1 95 ? 17.209 -13.541 -18.056 1.00 63.62 95 HIS A C 1
ATOM 715 O O . HIS A 1 95 ? 18.286 -13.563 -18.653 1.00 63.62 95 HIS A O 1
ATOM 721 N N . VAL A 1 96 ? 17.022 -14.205 -16.913 1.00 55.03 96 VAL A N 1
ATOM 722 C CA . VAL A 1 96 ? 17.997 -15.172 -16.406 1.00 55.03 96 VAL A CA 1
ATOM 723 C C . VAL A 1 96 ? 17.931 -16.383 -17.328 1.00 55.03 96 VAL A C 1
ATOM 725 O O . VAL A 1 96 ? 16.986 -17.170 -17.289 1.00 55.03 96 VAL A O 1
ATOM 728 N N . SER A 1 97 ? 18.930 -16.509 -18.199 1.00 48.41 97 SER A N 1
ATOM 729 C CA . SER A 1 97 ? 19.151 -17.738 -18.960 1.00 48.41 97 SER A CA 1
ATOM 730 C C . SER A 1 97 ? 19.351 -18.905 -17.981 1.00 48.41 97 SER A C 1
ATOM 732 O O . SER A 1 97 ? 19.961 -18.701 -16.930 1.00 48.41 97 SER A O 1
ATOM 734 N N . PRO A 1 98 ? 18.887 -20.129 -18.289 1.00 49.25 98 PRO A N 1
ATOM 735 C CA . PRO A 1 98 ? 19.036 -21.286 -17.411 1.00 49.25 98 PRO A CA 1
ATOM 736 C C . PRO A 1 98 ? 20.488 -21.795 -17.434 1.00 49.25 98 PRO A C 1
ATOM 738 O O . PRO A 1 98 ? 20.772 -22.863 -17.969 1.00 49.25 98 PRO A O 1
ATOM 741 N N . SER A 1 99 ? 21.432 -21.026 -16.889 1.00 51.38 99 SER A N 1
ATOM 742 C CA . SER A 1 99 ? 22.823 -21.453 -16.691 1.00 51.38 99 SER A CA 1
ATOM 743 C C . SER A 1 99 ? 23.077 -22.027 -15.296 1.00 51.38 99 SER A C 1
ATOM 745 O O . SER A 1 99 ? 24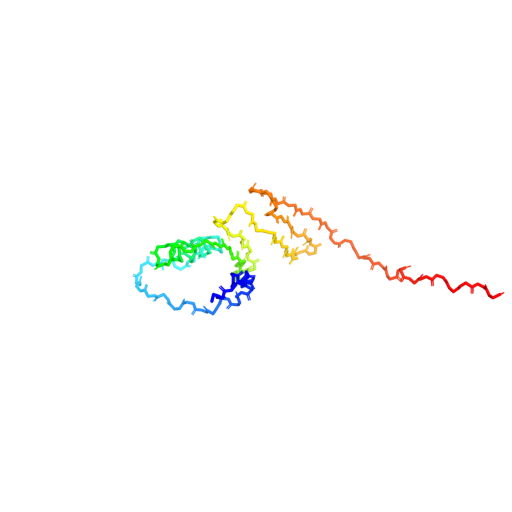.171 -22.516 -15.038 1.00 51.38 99 SER A O 1
ATOM 747 N N . LEU A 1 100 ? 22.066 -22.090 -14.420 1.00 52.28 100 LEU A N 1
ATOM 748 C CA . LEU A 1 100 ? 22.151 -22.851 -13.172 1.00 52.28 100 LEU A CA 1
ATOM 749 C C . LEU A 1 100 ? 21.882 -24.350 -13.414 1.00 52.28 100 LEU A C 1
ATOM 751 O O . LEU A 1 100 ? 20.985 -24.943 -12.819 1.00 52.28 100 LEU A O 1
ATOM 755 N N . ARG A 1 101 ? 22.650 -24.979 -14.309 1.00 53.44 101 ARG A N 1
ATOM 756 C CA . ARG A 1 101 ? 22.928 -26.414 -14.180 1.00 53.44 101 ARG A CA 1
ATOM 757 C C . ARG A 1 101 ? 24.304 -26.524 -13.535 1.00 53.44 101 ARG A C 1
ATOM 759 O O . ARG A 1 101 ? 25.250 -25.981 -14.103 1.00 53.44 101 ARG A O 1
ATOM 766 N N . PRO A 1 102 ? 24.454 -27.204 -12.389 1.00 51.91 102 PRO A N 1
ATOM 767 C CA . PRO A 1 102 ? 25.772 -27.639 -11.961 1.00 51.91 102 PRO A CA 1
ATOM 768 C C . PRO A 1 102 ? 26.388 -28.454 -13.102 1.00 51.91 102 PRO A C 1
ATOM 770 O O . PRO A 1 102 ? 25.736 -29.357 -13.634 1.00 51.91 102 PRO A O 1
ATOM 773 N N . SER A 1 103 ? 27.606 -28.106 -13.513 1.00 61.56 103 SER A N 1
ATOM 774 C CA . SER A 1 103 ? 28.378 -28.908 -14.461 1.00 61.56 103 SER A CA 1
ATOM 775 C C . SER A 1 103 ? 28.434 -30.356 -13.957 1.00 61.56 103 SER A C 1
ATOM 777 O O . SER A 1 103 ? 28.692 -30.549 -12.765 1.00 61.56 103 SER A O 1
ATOM 779 N N . PRO A 1 104 ? 28.202 -31.380 -14.800 1.00 57.66 104 PRO A N 1
ATOM 780 C CA . PRO A 1 104 ? 28.441 -32.754 -14.380 1.00 57.66 104 PRO A CA 1
ATOM 781 C C . PRO A 1 104 ? 29.920 -32.874 -13.995 1.00 57.66 104 PRO A C 1
ATOM 783 O O . PRO A 1 104 ? 30.798 -32.569 -14.803 1.00 57.66 104 PRO A O 1
ATOM 786 N N . GLN A 1 105 ? 30.193 -33.239 -12.740 1.00 60.44 105 GLN A N 1
ATOM 787 C CA . GLN A 1 105 ? 31.561 -33.501 -12.307 1.00 60.44 105 GLN A CA 1
ATOM 788 C C . GLN A 1 105 ? 32.103 -34.709 -13.089 1.00 60.44 105 GLN A C 1
ATOM 790 O O . GLN A 1 105 ? 31.377 -35.700 -13.224 1.00 60.44 105 GLN A O 1
ATOM 795 N N . PRO A 1 106 ? 33.339 -34.645 -13.615 1.00 61.06 106 PRO A N 1
ATOM 796 C CA . PRO A 1 106 ? 33.992 -35.825 -14.165 1.00 61.06 106 PRO A CA 1
ATOM 797 C C . PRO A 1 106 ? 34.165 -36.871 -13.056 1.00 61.06 106 PRO A C 1
ATOM 799 O O . PRO A 1 106 ? 34.506 -36.501 -11.930 1.00 61.06 106 PRO A O 1
ATOM 802 N N . GLN A 1 107 ? 33.900 -38.140 -13.380 1.00 61.06 107 GLN A N 1
ATOM 803 C CA . GLN A 1 107 ? 34.239 -39.277 -12.517 1.00 61.06 107 GLN A CA 1
ATOM 804 C C . GLN A 1 107 ? 35.744 -39.531 -12.499 1.00 61.06 107 GLN A C 1
ATOM 806 O O . GLN A 1 107 ? 36.379 -39.314 -13.557 1.00 61.06 107 GLN A O 1
#

Nearest PDB structure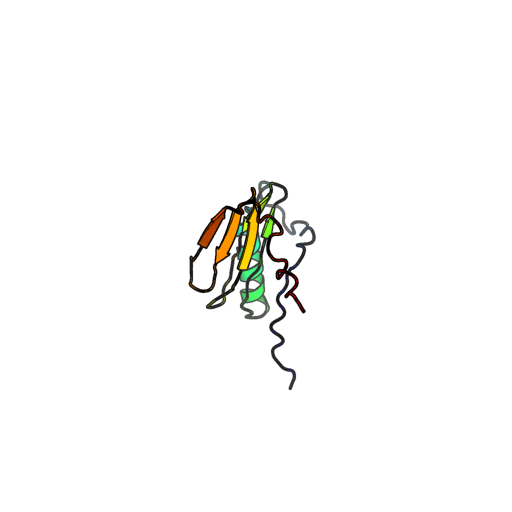s (foldseek):
  4o0c-assembly1_A  TM=9.342E-01  e=1.516E-03  Homo sapiens
  4pvq-assembly1_A  TM=9.298E-01  e=1.711E-03  Homo sapiens
  4pvp-assembly1_A  TM=9.337E-01  e=2.612E-03  Homo sapiens
  4o48-assembly1_B  TM=9.195E-01  e=4.236E-03  Cavia porcellus

pLDDT: mean 72.69, std 23.8, range [27.11, 95.5]

Organism: Hyalella azteca (NCBI:txid294128)

Foldseek 3Di:
DDDPPPDPCQDPPDDDPDDDDDDDPDDAQARVFVVVQVCCCVPPVDWFWYWGADPVRDIDIDGDDQFDWDWDDDPQWIWTDGRHPPDIDIHHNDPDDPPPDDDPDDD